Protein AF-A0A812XHZ1-F1 (afdb_monomer_lite)

Foldseek 3Di:
DFQWKDKDKPDPQWDADGVQQFIAGVRFTQWHQDRVRDIDGDGDPVCVVVVVVVDDPDQPDWDKDKMKMKMWRHHPPPPDDIDIDIDIDMDTDPDRDDDD

Organism: Symbiodinium pilosum (NCBI:txid2952)

pLDDT: mean 84.28, std 13.19, range [42.97, 96.0]

Sequence (100 aa):
MPSQFEMACDDPRFVFDSLLGIGLFEGHPIIQVASNGQIVLDVPQSFESIFDAMLGSSTTEAWKISFSCKVFGVFADPNLPTISAGLSMTIRDTTCWAQD

Structure (mmCIF, N/CA/C/O backbone):
data_AF-A0A812XHZ1-F1
#
_entry.id   AF-A0A812XHZ1-F1
#
loop_
_atom_site.group_PDB
_atom_site.id
_atom_site.type_symbol
_atom_site.label_atom_id
_atom_site.label_alt_id
_atom_site.label_comp_id
_atom_site.label_asym_id
_atom_site.label_entity_id
_atom_site.label_seq_id
_atom_site.pdbx_PDB_ins_code
_atom_site.Cartn_x
_atom_site.Cartn_y
_atom_site.Cartn_z
_atom_site.occupancy
_atom_site.B_iso_or_equiv
_atom_site.auth_seq_id
_atom_site.auth_comp_id
_atom_site.auth_asym_id
_atom_site.auth_atom_id
_atom_site.pdbx_PDB_model_num
ATOM 1 N N . MET A 1 1 ? -13.787 -7.440 14.476 1.00 76.50 1 MET A N 1
ATOM 2 C CA . MET A 1 1 ? -12.871 -7.206 13.338 1.00 76.50 1 MET A CA 1
ATOM 3 C C . MET A 1 1 ? -13.028 -5.748 12.927 1.00 76.50 1 MET A C 1
ATOM 5 O O . MET A 1 1 ? -14.136 -5.251 13.124 1.00 76.50 1 MET A O 1
ATOM 9 N N . PRO A 1 2 ? -11.979 -5.052 12.457 1.00 85.31 2 PRO A N 1
ATOM 10 C CA . PRO A 1 2 ? -12.135 -3.706 11.905 1.00 85.31 2 PRO A CA 1
ATOM 11 C C . PRO A 1 2 ? -13.232 -3.675 10.836 1.00 85.31 2 PRO A C 1
ATOM 13 O O . PRO A 1 2 ? -13.410 -4.656 10.116 1.00 85.31 2 PRO A O 1
ATOM 16 N N . SER A 1 3 ? -13.981 -2.579 10.764 1.00 87.62 3 SER A N 1
ATOM 17 C CA . SER A 1 3 ? -14.989 -2.354 9.723 1.00 87.62 3 SER A CA 1
ATOM 18 C C . SER A 1 3 ? -14.380 -1.778 8.449 1.00 87.62 3 SER A C 1
ATOM 20 O O . SER A 1 3 ? -14.951 -1.942 7.377 1.00 87.62 3 SER A O 1
ATOM 22 N N . GLN A 1 4 ? -13.237 -1.103 8.572 1.00 91.44 4 GLN A N 1
ATOM 23 C CA . GLN A 1 4 ? -12.515 -0.492 7.466 1.00 91.44 4 GLN A CA 1
ATOM 24 C C . GLN A 1 4 ? -11.010 -0.568 7.719 1.00 91.44 4 GLN A C 1
ATOM 26 O O . GLN A 1 4 ? -10.558 -0.659 8.866 1.00 91.44 4 GLN A O 1
ATOM 31 N N . PHE A 1 5 ? -10.247 -0.519 6.634 1.00 93.56 5 PHE A N 1
ATOM 32 C CA . PHE A 1 5 ? -8.802 -0.394 6.676 1.00 93.56 5 PHE A CA 1
ATOM 33 C C . PHE A 1 5 ? -8.365 0.913 6.028 1.00 93.56 5 PHE A C 1
ATOM 35 O O . PHE A 1 5 ? -8.977 1.365 5.065 1.00 93.56 5 PHE A O 1
ATOM 42 N N . GLU A 1 6 ? -7.294 1.489 6.557 1.00 94.19 6 GLU A N 1
ATOM 43 C CA . GLU A 1 6 ? -6.581 2.626 5.980 1.00 94.19 6 GLU A CA 1
ATOM 44 C C . GLU A 1 6 ? -5.094 2.293 5.875 1.00 94.19 6 GLU A C 1
ATOM 46 O O . GLU A 1 6 ? -4.579 1.451 6.616 1.00 94.19 6 GLU A O 1
ATOM 51 N N . MET A 1 7 ? -4.386 2.954 4.963 1.00 94.81 7 MET A N 1
ATOM 52 C CA . MET A 1 7 ? -2.955 2.754 4.770 1.00 94.81 7 MET A CA 1
ATOM 53 C C . MET A 1 7 ? -2.265 4.088 4.510 1.00 94.81 7 MET A C 1
ATOM 55 O O . MET A 1 7 ? -2.737 4.890 3.710 1.00 94.81 7 MET A O 1
ATOM 59 N N . ALA A 1 8 ? -1.131 4.301 5.169 1.00 94.56 8 ALA A N 1
ATOM 60 C CA . ALA A 1 8 ? -0.256 5.442 4.924 1.00 94.56 8 ALA A CA 1
ATOM 61 C C . ALA A 1 8 ? 1.174 4.947 4.725 1.00 94.56 8 ALA A C 1
ATOM 63 O O . ALA A 1 8 ? 1.666 4.183 5.557 1.00 94.56 8 ALA A O 1
ATOM 64 N N . CYS A 1 9 ? 1.829 5.379 3.651 1.00 95.25 9 CYS A N 1
ATOM 65 C CA . CYS A 1 9 ? 3.208 5.015 3.333 1.00 95.25 9 CYS A CA 1
ATOM 66 C C . CYS A 1 9 ? 4.135 6.231 3.410 1.00 95.25 9 CYS A C 1
ATOM 68 O O . CYS A 1 9 ? 3.679 7.372 3.386 1.00 95.25 9 CYS A O 1
ATOM 70 N N . ASP A 1 10 ? 5.433 5.974 3.541 1.00 96.00 10 ASP A N 1
ATOM 71 C CA . ASP A 1 10 ? 6.486 6.993 3.563 1.00 96.00 10 ASP A CA 1
ATOM 72 C C . ASP A 1 10 ? 6.789 7.603 2.181 1.00 96.00 10 ASP A C 1
ATOM 74 O O . ASP A 1 10 ? 7.358 8.693 2.113 1.00 96.00 10 ASP A O 1
ATOM 78 N N . ASP A 1 11 ? 6.381 6.945 1.092 1.00 92.69 11 ASP A N 1
ATOM 79 C CA . ASP A 1 11 ? 6.512 7.462 -0.272 1.00 92.69 11 ASP A CA 1
ATOM 80 C C . ASP A 1 11 ? 5.293 8.322 -0.671 1.00 92.69 11 ASP A C 1
ATOM 82 O O . ASP A 1 11 ? 4.169 7.811 -0.705 1.00 92.69 11 ASP A O 1
ATOM 86 N N . PRO A 1 12 ? 5.478 9.611 -1.018 1.00 91.44 12 PRO A N 1
ATOM 87 C CA . PRO A 1 12 ? 4.381 10.516 -1.371 1.00 91.44 12 PRO A CA 1
ATOM 88 C C . PRO A 1 12 ? 3.678 10.160 -2.687 1.00 91.44 12 PRO A C 1
ATOM 90 O O . PRO A 1 12 ? 2.603 10.688 -2.963 1.00 91.44 12 PRO A O 1
ATOM 93 N N . ARG A 1 13 ? 4.270 9.287 -3.511 1.00 91.44 13 ARG A N 1
ATOM 94 C CA . ARG A 1 13 ? 3.654 8.780 -4.745 1.00 91.44 13 ARG A CA 1
ATOM 95 C C . ARG A 1 13 ? 2.598 7.714 -4.471 1.00 91.44 13 ARG A C 1
ATOM 97 O O . ARG A 1 13 ? 1.856 7.338 -5.382 1.00 91.44 13 ARG A O 1
ATOM 104 N N . PHE A 1 14 ? 2.548 7.209 -3.238 1.00 94.44 14 PHE A N 1
ATOM 105 C CA . PHE A 1 14 ? 1.559 6.243 -2.804 1.00 94.44 14 PHE A CA 1
ATOM 106 C C . PHE A 1 14 ? 0.290 6.932 -2.297 1.00 94.44 14 PHE A C 1
ATOM 108 O O . PHE A 1 14 ? 0.337 7.829 -1.455 1.00 94.44 14 PHE A O 1
ATOM 115 N N . VAL A 1 15 ? -0.862 6.453 -2.755 1.00 95.50 15 VAL A N 1
ATOM 116 C CA . VAL A 1 15 ? -2.186 6.897 -2.314 1.00 95.50 15 VAL A CA 1
ATOM 117 C C . VAL A 1 15 ? -3.039 5.675 -2.005 1.00 95.50 15 VAL A C 1
ATOM 119 O O . VAL A 1 15 ? -3.032 4.703 -2.755 1.00 95.50 15 VAL A O 1
ATOM 122 N N . PHE A 1 16 ? -3.804 5.726 -0.917 1.00 96.00 16 PHE A N 1
ATOM 123 C CA . PHE A 1 16 ? -4.740 4.666 -0.560 1.00 96.00 16 PHE A CA 1
ATOM 124 C C . PHE A 1 16 ? -6.187 5.133 -0.710 1.00 96.00 16 PHE A C 1
ATOM 126 O O . PHE A 1 16 ? -6.598 6.110 -0.086 1.00 96.00 16 PHE A O 1
ATOM 133 N N . ASP A 1 17 ? -6.966 4.406 -1.507 1.00 94.81 17 ASP A N 1
ATOM 134 C CA . ASP A 1 17 ? -8.415 4.549 -1.583 1.00 94.81 17 ASP A CA 1
ATOM 135 C C . ASP A 1 17 ? -9.055 3.622 -0.543 1.00 94.81 17 ASP A C 1
ATOM 137 O O . ASP A 1 17 ? -9.123 2.403 -0.720 1.00 94.81 17 ASP A O 1
ATOM 141 N N . SER A 1 18 ? -9.524 4.204 0.561 1.00 92.06 18 SER A N 1
ATOM 142 C CA . SER A 1 18 ? -10.138 3.460 1.663 1.00 92.06 18 SER A CA 1
ATOM 143 C C . SER A 1 18 ? -11.571 3.005 1.390 1.00 92.06 18 SER A C 1
ATOM 145 O O . SER A 1 18 ? -12.090 2.185 2.150 1.00 92.06 18 SER A O 1
ATOM 147 N N . LEU A 1 19 ? -12.213 3.507 0.330 1.00 90.00 19 LEU A N 1
ATOM 148 C CA . LEU A 1 19 ? -13.534 3.061 -0.106 1.00 90.00 19 LEU A CA 1
ATOM 149 C C . LEU A 1 19 ? -13.421 1.770 -0.921 1.00 90.00 19 LEU A C 1
ATOM 151 O O . LEU A 1 19 ? -14.213 0.849 -0.729 1.00 90.00 19 LEU A O 1
ATOM 155 N N . LEU A 1 20 ? -12.431 1.700 -1.812 1.00 91.50 20 LEU A N 1
ATOM 156 C CA . LEU A 1 20 ? -12.170 0.525 -2.647 1.00 91.50 20 LEU A CA 1
ATOM 157 C C . LEU A 1 20 ? -11.212 -0.479 -1.993 1.00 91.50 20 LEU A C 1
ATOM 159 O O . LEU A 1 20 ? -11.153 -1.635 -2.411 1.00 91.50 20 LEU A O 1
ATOM 163 N N . GLY A 1 21 ? -10.463 -0.050 -0.976 1.00 93.38 21 GLY A N 1
ATOM 164 C CA . GLY A 1 21 ? -9.411 -0.844 -0.350 1.00 93.38 21 GLY A CA 1
ATOM 165 C C . GLY A 1 21 ? -8.210 -1.045 -1.275 1.00 93.38 21 GLY A C 1
ATOM 166 O O . GLY A 1 21 ? -7.619 -2.120 -1.261 1.00 93.38 21 GLY A O 1
ATOM 167 N N . ILE A 1 22 ? -7.868 -0.056 -2.106 1.00 95.19 22 ILE A N 1
ATOM 168 C CA . ILE A 1 22 ? -6.808 -0.167 -3.121 1.00 95.19 22 ILE A CA 1
ATOM 169 C C . ILE A 1 22 ? -5.684 0.826 -2.819 1.00 95.19 22 ILE A C 1
ATOM 171 O O . ILE A 1 22 ? -5.922 2.017 -2.635 1.00 95.19 22 ILE A O 1
ATOM 175 N N . GLY A 1 23 ? -4.448 0.329 -2.794 1.00 94.81 23 GLY A N 1
ATOM 176 C CA . GLY A 1 23 ? -3.227 1.127 -2.747 1.00 94.81 23 GLY A CA 1
ATOM 177 C C . GLY A 1 23 ? -2.672 1.346 -4.148 1.00 94.81 23 GLY A C 1
ATOM 178 O O . GLY A 1 23 ? -2.378 0.387 -4.863 1.00 94.81 23 GLY A O 1
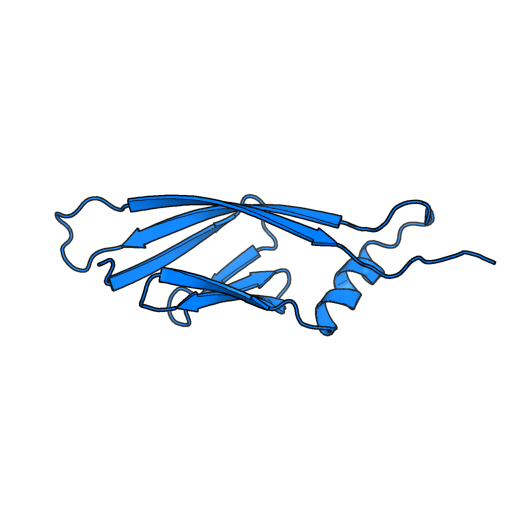ATOM 179 N N . LEU A 1 24 ? -2.528 2.610 -4.521 1.00 94.06 24 LEU A N 1
ATOM 180 C CA . LEU A 1 24 ? -2.036 3.075 -5.808 1.00 94.06 24 LEU A CA 1
ATOM 181 C C . LEU A 1 24 ? -0.643 3.668 -5.625 1.00 94.06 24 LEU A C 1
ATOM 183 O O . LEU A 1 24 ? -0.406 4.401 -4.670 1.00 94.06 24 LEU A O 1
ATOM 187 N N . PHE A 1 25 ? 0.255 3.419 -6.564 1.00 92.12 25 PHE A N 1
ATOM 188 C CA . PHE A 1 25 ? 1.555 4.075 -6.629 1.00 92.12 25 PHE A CA 1
ATOM 189 C C . PHE A 1 25 ? 1.717 4.675 -8.023 1.00 92.12 2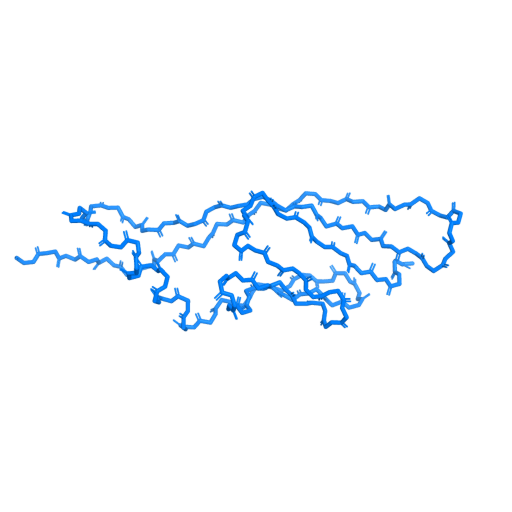5 PHE A C 1
ATOM 191 O O . PHE A 1 25 ? 1.620 3.949 -9.010 1.00 92.12 25 PHE A O 1
ATOM 198 N N . GLU A 1 26 ? 1.868 6.002 -8.109 1.00 90.12 26 GLU A N 1
ATOM 199 C CA . GLU A 1 26 ? 1.805 6.753 -9.383 1.00 90.12 26 GLU A CA 1
ATOM 200 C C . GLU A 1 26 ? 0.543 6.415 -10.212 1.00 90.12 26 GLU A C 1
ATOM 202 O O . GLU A 1 26 ? 0.563 6.347 -11.436 1.00 90.12 26 GLU A O 1
ATOM 207 N N . GLY A 1 27 ? -0.582 6.141 -9.541 1.00 90.12 27 GLY A N 1
ATOM 208 C CA . GLY A 1 27 ? -1.843 5.764 -10.194 1.00 90.12 27 GLY A CA 1
ATOM 209 C C . GLY A 1 27 ? -1.961 4.290 -10.607 1.00 90.12 27 GLY A C 1
ATOM 210 O O . GLY A 1 27 ? -3.026 3.882 -11.067 1.00 90.12 27 GLY A O 1
ATOM 211 N N . HIS A 1 28 ? -0.932 3.468 -10.396 1.00 90.94 28 HIS A N 1
ATOM 212 C CA . HIS A 1 28 ? -0.989 2.029 -10.650 1.00 90.94 28 HIS A CA 1
ATOM 213 C C . HIS A 1 28 ? -1.432 1.270 -9.393 1.00 90.94 28 HIS A C 1
ATOM 215 O O . HIS A 1 28 ? -0.807 1.442 -8.343 1.00 90.94 28 HIS A O 1
ATOM 221 N N . PRO A 1 29 ? -2.479 0.428 -9.455 1.00 92.75 29 PRO A N 1
ATOM 222 C CA . PRO A 1 29 ? -2.923 -0.344 -8.300 1.00 92.75 29 PRO A CA 1
ATOM 223 C C . PRO A 1 29 ? -1.883 -1.415 -8.006 1.00 92.75 29 PRO A C 1
ATOM 225 O O . PRO A 1 29 ? -1.630 -2.246 -8.859 1.00 92.75 29 PRO A O 1
ATOM 228 N N . ILE A 1 30 ? -1.263 -1.375 -6.832 1.00 92.38 30 ILE A N 1
ATOM 229 C CA . ILE A 1 30 ? -0.210 -2.324 -6.439 1.00 92.38 30 ILE A CA 1
ATOM 230 C C . ILE A 1 30 ? -0.582 -3.149 -5.207 1.00 92.38 30 ILE A C 1
ATOM 232 O O . ILE A 1 30 ? 0.056 -4.159 -4.906 1.00 92.38 30 ILE A O 1
ATOM 236 N N . ILE A 1 31 ? -1.603 -2.708 -4.468 1.00 93.81 31 ILE A N 1
ATOM 237 C CA . ILE A 1 31 ? -2.053 -3.329 -3.225 1.00 93.81 31 ILE A CA 1
ATOM 238 C C . ILE A 1 31 ? -3.575 -3.356 -3.200 1.00 93.81 31 ILE A C 1
ATOM 240 O O . ILE A 1 31 ? -4.223 -2.368 -3.537 1.00 93.81 31 ILE A O 1
ATOM 244 N N . GLN A 1 32 ? -4.139 -4.447 -2.699 1.00 94.31 32 GLN A N 1
ATOM 245 C CA . GLN A 1 32 ? -5.539 -4.536 -2.321 1.00 94.31 32 GLN A CA 1
ATOM 246 C C . GLN A 1 32 ? -5.661 -5.022 -0.875 1.00 94.31 32 GLN A C 1
ATOM 248 O O . GLN A 1 32 ? -5.013 -5.987 -0.474 1.00 94.31 32 GLN A O 1
ATOM 253 N N . VAL A 1 33 ? -6.504 -4.362 -0.087 1.00 92.44 33 VAL A N 1
ATOM 254 C CA . VAL A 1 33 ? -6.843 -4.739 1.286 1.00 92.44 33 VAL A CA 1
ATOM 255 C C . VAL A 1 33 ? -8.303 -5.168 1.312 1.00 92.44 33 VAL A C 1
ATOM 257 O O . VAL A 1 33 ? -9.214 -4.359 1.150 1.00 92.44 33 VAL A O 1
ATOM 260 N N . ALA A 1 34 ? -8.531 -6.462 1.502 1.00 90.19 34 ALA A N 1
ATOM 261 C CA . ALA A 1 34 ? -9.869 -7.020 1.596 1.00 90.19 34 ALA A CA 1
ATOM 262 C C . ALA A 1 34 ? -10.521 -6.683 2.949 1.00 90.19 34 ALA A C 1
ATOM 264 O O . ALA A 1 34 ? -9.852 -6.394 3.943 1.00 90.19 34 ALA A O 1
ATOM 265 N N . SER A 1 35 ? -11.848 -6.793 3.025 1.00 86.06 35 SER A N 1
ATOM 266 C CA . SER A 1 35 ? -12.621 -6.502 4.245 1.00 86.06 35 SER A CA 1
ATOM 267 C C . SER A 1 35 ? -12.289 -7.414 5.435 1.00 86.06 35 SER A C 1
ATOM 269 O O . SER A 1 35 ? -12.539 -7.053 6.581 1.00 86.06 35 SER A O 1
ATOM 271 N N . ASN A 1 36 ? -11.693 -8.582 5.188 1.00 86.62 36 ASN A N 1
ATOM 272 C CA . ASN A 1 36 ? -11.179 -9.485 6.220 1.00 86.62 36 ASN A CA 1
ATOM 273 C C . ASN A 1 36 ? -9.732 -9.151 6.649 1.00 86.62 36 ASN A C 1
ATOM 275 O O . ASN A 1 36 ? -9.119 -9.926 7.381 1.00 86.62 36 ASN A O 1
ATOM 279 N N . GLY A 1 37 ? -9.161 -8.039 6.182 1.00 85.44 37 GLY A N 1
ATOM 280 C CA . GLY A 1 37 ? -7.786 -7.631 6.469 1.00 85.44 37 GLY A CA 1
ATOM 281 C C . GLY A 1 37 ? -6.716 -8.385 5.679 1.00 85.44 37 GLY A C 1
ATOM 282 O O . GLY A 1 37 ? -5.531 -8.191 5.941 1.00 85.44 37 GLY A O 1
ATOM 283 N N . GLN A 1 38 ? -7.095 -9.238 4.722 1.00 90.69 38 GLN A N 1
ATOM 284 C CA . GLN A 1 38 ? -6.141 -9.851 3.805 1.00 90.69 38 GLN A CA 1
ATOM 285 C C . GLN A 1 38 ? -5.545 -8.778 2.892 1.00 90.69 38 GLN A C 1
ATOM 287 O O . GLN A 1 38 ? -6.276 -8.023 2.255 1.00 90.69 38 GLN A O 1
ATOM 292 N N . ILE A 1 39 ? -4.217 -8.747 2.814 1.00 91.50 39 ILE A N 1
ATOM 293 C CA . ILE A 1 39 ? -3.472 -7.850 1.932 1.00 91.50 39 ILE A CA 1
ATOM 294 C C . ILE A 1 39 ? -2.972 -8.670 0.745 1.00 91.50 39 ILE A C 1
ATOM 296 O O . ILE A 1 39 ? -2.300 -9.686 0.928 1.00 91.50 39 ILE A O 1
ATOM 300 N N . VAL A 1 40 ? -3.315 -8.232 -0.459 1.00 91.62 40 VAL A N 1
ATOM 301 C CA . VAL A 1 40 ? -2.861 -8.801 -1.728 1.00 91.62 40 VAL A CA 1
ATOM 302 C C . VAL A 1 40 ? -1.971 -7.775 -2.410 1.00 91.62 40 VAL A C 1
ATOM 304 O O . VAL A 1 40 ? -2.314 -6.598 -2.470 1.00 91.62 40 VAL A O 1
ATOM 307 N N . LEU A 1 41 ? -0.820 -8.226 -2.899 1.00 88.62 41 LEU A N 1
ATOM 308 C CA . LEU A 1 41 ? 0.069 -7.433 -3.739 1.00 88.62 41 LEU A CA 1
ATOM 309 C C . LEU A 1 41 ? -0.142 -7.893 -5.178 1.00 88.62 41 LEU A C 1
ATOM 311 O O . LEU A 1 41 ? 0.069 -9.070 -5.469 1.00 88.62 41 LEU A O 1
ATOM 315 N N . ASP A 1 42 ? -0.566 -6.984 -6.046 1.00 85.75 42 ASP A N 1
ATOM 316 C CA . ASP A 1 42 ? -0.769 -7.253 -7.469 1.00 85.75 42 ASP A CA 1
ATOM 317 C C . ASP A 1 42 ? -0.179 -6.088 -8.254 1.00 85.75 42 ASP A C 1
ATOM 319 O O . ASP A 1 42 ? -0.783 -5.026 -8.350 1.00 85.75 42 ASP A O 1
ATOM 323 N N . VAL A 1 43 ? 1.062 -6.253 -8.710 1.00 86.00 43 VAL A N 1
ATOM 324 C CA . VAL A 1 43 ? 1.795 -5.204 -9.421 1.00 86.00 43 VAL A CA 1
ATOM 325 C C . VAL A 1 43 ? 1.530 -5.374 -10.919 1.00 86.00 43 VAL A C 1
ATOM 327 O O . VAL A 1 43 ? 1.966 -6.374 -11.494 1.00 86.00 43 VAL A O 1
ATOM 330 N N . PRO A 1 44 ? 0.836 -4.431 -11.577 1.00 85.94 44 PRO A N 1
ATOM 331 C CA . PRO A 1 44 ? 0.476 -4.558 -12.980 1.00 85.94 44 PRO A CA 1
ATOM 332 C C . PRO A 1 44 ? 1.705 -4.371 -13.868 1.00 85.94 44 PRO A C 1
ATOM 334 O O . PRO A 1 44 ? 2.599 -3.597 -13.538 1.00 85.94 44 PRO A O 1
ATOM 337 N N . GLN A 1 45 ? 1.704 -4.978 -15.058 1.00 83.38 45 GLN A N 1
ATOM 338 C CA . GLN A 1 45 ? 2.772 -4.786 -16.056 1.00 83.38 45 GLN A CA 1
ATOM 339 C C . GLN A 1 45 ? 3.003 -3.310 -16.404 1.00 83.38 45 GLN A C 1
ATOM 341 O O . GLN A 1 45 ? 4.128 -2.887 -16.616 1.00 83.38 45 GLN A O 1
ATOM 346 N N . SER A 1 46 ? 1.955 -2.481 -16.372 1.00 81.31 46 SER A N 1
ATOM 347 C CA . SER A 1 46 ? 2.078 -1.033 -16.580 1.00 81.31 46 SER A CA 1
ATOM 348 C C . SER A 1 46 ? 3.024 -0.336 -15.591 1.00 81.31 46 SER A C 1
ATOM 350 O O . SER A 1 46 ? 3.440 0.782 -15.847 1.00 81.31 46 SER A O 1
ATOM 352 N N . PHE A 1 47 ? 3.348 -0.968 -14.459 1.00 82.69 47 PHE A N 1
ATOM 353 C CA . PHE A 1 47 ? 4.305 -0.451 -13.483 1.00 82.69 47 PHE A CA 1
ATOM 354 C C . PHE A 1 47 ? 5.746 -0.416 -14.031 1.00 82.69 47 PHE A C 1
ATOM 356 O O . PHE A 1 47 ? 6.576 0.330 -13.515 1.00 82.69 47 PHE A O 1
ATOM 363 N N . GLU A 1 48 ? 6.039 -1.167 -15.100 1.00 80.56 48 GLU A N 1
ATOM 364 C CA . GLU A 1 48 ? 7.321 -1.137 -15.822 1.00 80.56 48 GLU A CA 1
ATOM 365 C C . GLU A 1 48 ? 7.692 0.283 -16.273 1.00 80.56 48 GLU A C 1
ATOM 367 O O . GLU A 1 48 ? 8.840 0.688 -16.116 1.00 80.56 48 GLU A O 1
ATOM 372 N N . SER A 1 49 ? 6.720 1.109 -16.688 1.00 79.94 49 SER A N 1
ATOM 373 C CA . SER A 1 49 ? 7.004 2.485 -17.119 1.00 79.94 49 SER A CA 1
ATOM 374 C C . SER A 1 49 ? 7.573 3.374 -16.008 1.00 79.94 49 SER A C 1
ATOM 376 O O . SER A 1 49 ? 8.222 4.377 -16.293 1.00 79.94 49 SER A O 1
ATOM 378 N N . ILE A 1 50 ? 7.339 3.031 -14.735 1.00 82.56 50 ILE A N 1
ATOM 379 C CA . ILE A 1 50 ? 7.953 3.729 -13.596 1.00 82.56 50 ILE A CA 1
ATOM 380 C C . ILE A 1 50 ? 9.440 3.386 -13.517 1.00 82.56 50 ILE A C 1
ATOM 382 O O . ILE A 1 50 ? 10.259 4.268 -13.267 1.00 82.56 50 ILE A O 1
ATOM 386 N N . PHE A 1 51 ? 9.796 2.119 -13.741 1.00 79.81 51 PHE A N 1
ATOM 387 C CA . PHE A 1 51 ? 11.190 1.693 -13.823 1.00 79.81 51 PHE A CA 1
ATOM 388 C C . PHE A 1 51 ? 11.886 2.316 -15.035 1.00 79.81 51 PHE A C 1
ATOM 390 O O . PHE A 1 51 ? 12.977 2.861 -14.874 1.00 79.81 51 PHE A O 1
ATOM 397 N N . ASP A 1 52 ? 11.21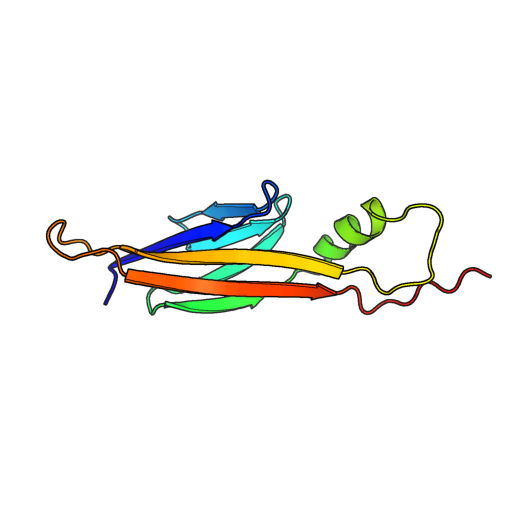1 2.375 -16.184 1.00 76.88 52 ASP A N 1
ATOM 398 C CA . ASP A 1 52 ? 11.721 3.054 -17.378 1.00 76.88 52 ASP A CA 1
ATOM 399 C C . ASP A 1 52 ? 11.951 4.553 -17.144 1.00 76.88 52 ASP A C 1
ATOM 401 O O . ASP A 1 52 ? 12.964 5.108 -17.560 1.00 76.88 52 ASP A O 1
ATOM 405 N N . ALA A 1 53 ? 11.046 5.231 -16.432 1.00 75.56 53 ALA A N 1
ATOM 406 C CA . ALA A 1 53 ? 11.212 6.641 -16.080 1.00 75.56 53 ALA A CA 1
ATOM 407 C C . ALA A 1 53 ? 12.355 6.878 -15.077 1.00 75.56 53 ALA A C 1
ATOM 409 O O . ALA A 1 53 ? 12.921 7.972 -15.032 1.00 75.56 53 ALA A O 1
ATOM 410 N N . MET A 1 54 ? 12.706 5.868 -14.274 1.00 72.75 54 MET A N 1
ATOM 411 C CA . MET A 1 54 ? 13.867 5.921 -13.388 1.00 72.75 54 MET A CA 1
ATOM 412 C C . MET A 1 54 ? 15.190 5.692 -14.123 1.00 72.75 54 MET A C 1
ATOM 414 O O . MET A 1 54 ? 16.221 5.983 -13.518 1.00 72.75 54 MET A O 1
ATOM 418 N N . LEU A 1 55 ? 15.188 5.241 -15.390 1.00 64.88 55 LEU A N 1
ATOM 419 C CA . LEU A 1 55 ? 16.391 5.032 -16.208 1.00 64.88 55 LEU A CA 1
ATOM 420 C C . LEU A 1 55 ? 17.193 6.335 -16.377 1.00 64.88 55 LEU A C 1
ATOM 422 O O . LEU A 1 55 ? 17.102 7.057 -17.368 1.00 64.88 55 LEU A O 1
ATOM 426 N N . GLY A 1 56 ? 18.049 6.613 -15.399 1.00 57.50 56 GLY A N 1
ATOM 427 C CA . GLY A 1 56 ? 19.272 7.378 -15.580 1.00 57.50 56 GLY A CA 1
ATOM 428 C C . GLY A 1 56 ? 20.323 6.510 -16.276 1.00 57.50 56 GLY A C 1
ATOM 429 O O . GLY A 1 56 ? 20.239 5.285 -16.273 1.00 57.50 56 GLY A O 1
ATOM 430 N N . SER A 1 57 ? 21.333 7.146 -16.864 1.00 53.38 57 SER A N 1
ATOM 431 C CA . SER A 1 57 ? 22.379 6.591 -17.743 1.00 53.38 57 SER A CA 1
ATOM 432 C C . SER A 1 57 ? 23.325 5.523 -17.140 1.00 53.38 57 SER A C 1
ATOM 434 O O . SER A 1 57 ? 24.446 5.357 -17.612 1.00 53.38 57 SER A O 1
ATOM 436 N N . SER A 1 58 ? 22.909 4.785 -16.111 1.00 52.19 58 SER A N 1
ATOM 437 C CA . SER A 1 58 ? 23.714 3.817 -15.362 1.00 52.19 58 SER A CA 1
ATOM 438 C C . SER A 1 58 ? 22.891 2.552 -15.076 1.00 52.19 58 SER A C 1
ATOM 440 O O . SER A 1 58 ? 22.125 2.505 -14.118 1.00 52.19 58 SER A O 1
ATOM 442 N N . THR A 1 59 ? 23.061 1.520 -15.904 1.00 55.72 59 THR A N 1
ATOM 443 C CA . THR A 1 59 ? 22.280 0.266 -15.915 1.00 55.72 59 THR A CA 1
ATOM 444 C C . THR A 1 59 ? 23.022 -0.921 -15.284 1.00 55.72 59 THR A C 1
ATOM 446 O O . THR A 1 59 ? 23.114 -1.992 -15.878 1.00 55.72 59 THR A O 1
ATOM 449 N N . THR A 1 60 ? 23.590 -0.764 -14.087 1.00 53.47 60 THR A N 1
ATOM 450 C CA . THR A 1 60 ? 24.335 -1.856 -13.418 1.00 53.47 60 THR A CA 1
ATOM 451 C C . THR A 1 60 ? 23.612 -2.502 -12.236 1.00 53.47 60 THR A C 1
ATOM 453 O O . THR A 1 60 ? 24.091 -3.516 -11.732 1.00 53.47 60 THR A O 1
ATOM 456 N N . GLU A 1 61 ? 22.451 -1.994 -11.813 1.00 56.31 61 GLU A N 1
ATOM 457 C CA . GLU A 1 61 ? 21.659 -2.590 -10.729 1.00 56.31 61 GLU A CA 1
ATOM 458 C C . GLU A 1 61 ? 20.206 -2.833 -11.151 1.00 56.31 61 GLU A C 1
ATOM 460 O O . GLU A 1 61 ? 19.614 -2.040 -11.881 1.00 56.31 61 GLU A O 1
ATOM 465 N N . ALA A 1 62 ? 19.621 -3.933 -10.661 1.00 61.72 62 ALA A N 1
ATOM 466 C CA . ALA A 1 62 ? 18.186 -4.173 -10.765 1.00 61.72 62 ALA A CA 1
ATOM 467 C C . ALA A 1 62 ? 17.442 -3.069 -10.002 1.00 61.72 62 ALA A C 1
ATOM 469 O O . ALA A 1 62 ? 17.628 -2.907 -8.788 1.00 61.72 62 ALA A O 1
ATOM 470 N N . TRP A 1 63 ? 16.610 -2.309 -10.710 1.00 74.88 63 TRP A N 1
ATOM 471 C CA . TRP A 1 63 ? 15.879 -1.198 -10.121 1.00 74.88 63 TRP A CA 1
ATOM 472 C C . TRP A 1 63 ? 14.903 -1.711 -9.065 1.00 74.88 63 TRP A C 1
ATOM 474 O O . TRP A 1 63 ? 14.170 -2.681 -9.271 1.00 74.88 63 TRP A O 1
ATOM 484 N N . LYS A 1 64 ? 14.902 -1.059 -7.903 1.00 81.31 64 LYS A N 1
ATOM 485 C CA . LYS A 1 64 ? 14.024 -1.406 -6.787 1.00 81.31 64 LYS A CA 1
ATOM 486 C C . LYS A 1 64 ? 13.361 -0.164 -6.221 1.00 81.31 64 LYS A C 1
ATOM 488 O O . LYS A 1 64 ? 14.007 0.865 -6.038 1.00 81.31 64 LYS A O 1
ATOM 493 N N . ILE A 1 65 ? 12.089 -0.301 -5.884 1.00 85.19 65 ILE A N 1
ATOM 494 C CA . ILE A 1 65 ? 11.320 0.688 -5.140 1.00 85.19 65 ILE A CA 1
ATOM 495 C C . ILE A 1 65 ? 10.990 0.057 -3.792 1.00 85.19 65 ILE A C 1
ATOM 497 O O . ILE A 1 65 ? 10.355 -0.997 -3.734 1.00 85.19 65 ILE A O 1
ATOM 501 N N . SER A 1 66 ? 11.451 0.683 -2.712 1.00 89.38 66 SER A N 1
ATOM 502 C CA . SER A 1 66 ? 11.176 0.262 -1.338 1.00 89.38 66 SER A CA 1
ATOM 503 C C . SER A 1 66 ? 10.412 1.363 -0.624 1.00 89.38 66 SER A C 1
ATOM 505 O O . SER A 1 66 ? 10.815 2.519 -0.687 1.00 89.38 66 SER A O 1
ATOM 507 N N . PHE A 1 67 ? 9.346 0.992 0.072 1.00 90.19 67 PHE A N 1
ATOM 508 C CA . PHE A 1 67 ? 8.552 1.903 0.892 1.00 90.19 67 PHE A CA 1
ATOM 509 C C . PHE A 1 67 ? 7.976 1.141 2.082 1.00 90.19 67 PHE A C 1
ATOM 511 O O . PHE A 1 67 ? 7.802 -0.085 2.053 1.00 90.19 67 PHE A O 1
ATOM 518 N N . SER A 1 68 ? 7.731 1.873 3.159 1.00 94.81 68 SER A N 1
ATOM 519 C CA . SER A 1 68 ? 7.163 1.361 4.396 1.00 94.81 68 SER A CA 1
ATOM 520 C C . SER A 1 68 ? 5.818 2.007 4.653 1.00 94.81 68 SER A C 1
ATOM 522 O O . SER A 1 68 ? 5.668 3.225 4.648 1.00 94.81 68 SER A O 1
ATOM 524 N N . CYS A 1 69 ? 4.838 1.162 4.927 1.00 94.25 69 CYS A N 1
ATOM 525 C CA . CYS A 1 69 ? 3.469 1.548 5.173 1.00 94.25 69 CYS A CA 1
ATOM 526 C C . CYS A 1 69 ? 3.038 1.162 6.577 1.00 94.25 69 CYS A C 1
ATOM 528 O O . CYS A 1 69 ? 3.499 0.182 7.164 1.00 94.25 69 CYS A O 1
ATOM 530 N N . LYS A 1 70 ? 2.087 1.922 7.099 1.00 95.50 70 LYS A N 1
ATOM 531 C CA . LYS A 1 70 ? 1.323 1.580 8.283 1.00 95.50 70 LYS A CA 1
ATOM 532 C C . LYS A 1 70 ? -0.112 1.321 7.861 1.00 95.50 70 LYS A C 1
ATOM 534 O O . LYS A 1 70 ? -0.727 2.166 7.216 1.00 95.50 70 LYS A O 1
ATOM 539 N N . VAL A 1 71 ? -0.618 0.145 8.212 1.00 93.69 71 VAL A N 1
ATOM 540 C CA . VAL A 1 71 ? -2.006 -0.260 7.981 1.00 93.69 71 VAL A CA 1
ATOM 541 C C . VAL A 1 71 ? -2.771 -0.059 9.272 1.00 93.69 71 VAL A C 1
ATOM 543 O O . VAL A 1 71 ? -2.314 -0.502 10.326 1.00 93.69 71 VAL A O 1
ATOM 546 N N . PHE A 1 72 ? -3.919 0.597 9.196 1.00 94.25 72 PHE A N 1
ATOM 547 C CA . PHE A 1 72 ? -4.782 0.898 10.327 1.00 94.25 72 PHE A CA 1
ATOM 548 C C . PHE A 1 72 ? -6.100 0.150 10.171 1.00 94.25 72 PHE A C 1
ATOM 550 O O . PHE A 1 72 ? -6.719 0.195 9.114 1.00 94.25 72 PHE A O 1
ATOM 557 N N . GLY A 1 73 ? -6.528 -0.544 11.222 1.00 93.69 73 GLY A N 1
ATOM 558 C CA . GLY A 1 73 ? -7.863 -1.121 11.316 1.00 93.69 73 GLY A CA 1
ATOM 559 C C . GLY A 1 73 ? -8.770 -0.184 12.102 1.00 93.69 73 GLY A C 1
ATOM 560 O O . GLY A 1 73 ? -8.547 0.018 13.298 1.00 93.69 73 GLY A O 1
ATO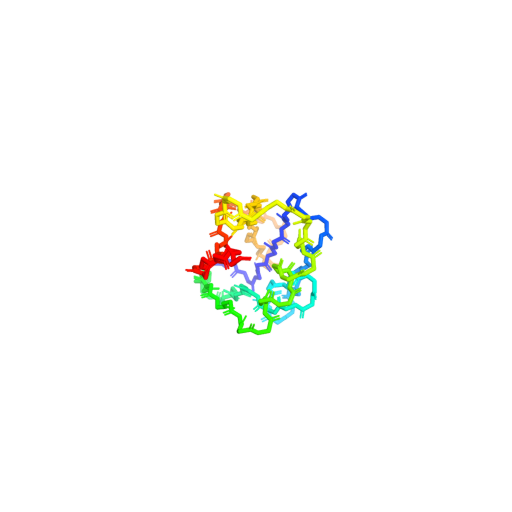M 561 N N . VAL A 1 74 ? -9.787 0.358 11.435 1.00 91.31 74 VAL A N 1
ATOM 562 C CA . VAL A 1 74 ? -10.776 1.278 12.003 1.00 91.31 74 VAL A CA 1
ATOM 563 C C . VAL A 1 74 ? -12.048 0.507 12.345 1.00 91.31 74 VAL A C 1
ATOM 565 O O . VAL A 1 74 ? -12.530 -0.304 11.551 1.00 91.31 74 VAL A O 1
ATOM 568 N N . PHE A 1 75 ? -12.587 0.732 13.541 1.00 91.12 75 PHE A N 1
ATOM 569 C CA . PHE A 1 75 ? -13.827 0.113 14.010 1.00 91.12 75 PHE A CA 1
ATOM 570 C C . PHE A 1 75 ? -14.999 1.089 13.880 1.00 91.12 75 PHE A C 1
ATOM 572 O O . PHE A 1 75 ? -14.830 2.293 14.038 1.00 91.12 75 PHE A O 1
ATOM 579 N N . ALA A 1 76 ? -16.201 0.560 13.643 1.00 89.06 76 ALA A N 1
ATOM 580 C CA . ALA A 1 76 ? -17.420 1.367 13.592 1.00 89.06 76 ALA A CA 1
ATOM 581 C C . ALA A 1 76 ? -17.789 1.969 14.961 1.00 89.06 76 ALA A C 1
ATOM 583 O O . ALA A 1 76 ? -18.445 3.005 15.019 1.00 89.06 76 ALA A O 1
ATOM 584 N N . ASP A 1 77 ? -17.377 1.319 16.056 1.00 91.25 77 ASP A N 1
ATOM 585 C CA . ASP A 1 77 ? -17.496 1.869 17.407 1.00 91.25 77 ASP A CA 1
ATOM 586 C C . ASP A 1 77 ? -16.329 2.838 17.673 1.00 91.25 77 ASP A C 1
ATOM 588 O O . ASP A 1 77 ? -15.179 2.388 17.730 1.00 91.25 77 ASP A O 1
ATOM 592 N N . PRO A 1 78 ? -16.595 4.143 17.874 1.00 85.44 78 PRO A N 1
ATOM 593 C CA . PRO A 1 78 ? -15.556 5.147 18.096 1.00 85.44 78 PRO A CA 1
ATOM 594 C C . PRO A 1 78 ? -14.814 4.983 19.431 1.00 85.44 78 PRO A C 1
ATOM 596 O O . PRO A 1 78 ? -13.789 5.629 19.637 1.00 85.44 78 PRO A O 1
ATOM 599 N N . ASN A 1 79 ? -15.308 4.145 20.350 1.00 92.56 79 ASN A N 1
ATOM 600 C CA . ASN A 1 79 ? -14.645 3.881 21.628 1.00 92.56 79 ASN A CA 1
ATOM 601 C C . ASN A 1 79 ? -13.564 2.798 21.526 1.00 92.56 79 ASN A C 1
ATOM 603 O O . ASN A 1 79 ? -12.776 2.627 22.459 1.00 92.56 79 ASN A O 1
ATOM 607 N N . LEU A 1 80 ? -13.529 2.043 20.424 1.00 90.44 80 LEU A N 1
ATOM 608 C CA . LEU A 1 80 ? -12.503 1.033 20.211 1.00 90.44 80 LEU A CA 1
ATOM 609 C C . LEU A 1 80 ? -11.229 1.684 19.658 1.00 90.44 80 LEU A C 1
ATOM 611 O O . LEU A 1 80 ? -11.296 2.456 18.701 1.00 90.44 80 LEU A O 1
ATOM 615 N N . PRO A 1 81 ? -10.051 1.366 20.221 1.00 90.38 81 PRO A N 1
ATOM 616 C CA . PRO A 1 81 ? -8.803 1.930 19.738 1.00 90.38 81 PRO A CA 1
ATOM 617 C C . PRO A 1 81 ? -8.478 1.403 18.339 1.00 90.38 81 PRO A C 1
ATOM 619 O O . PRO A 1 81 ? -8.601 0.207 18.068 1.00 90.38 81 PRO A O 1
ATOM 622 N N . THR A 1 82 ? -7.988 2.285 17.470 1.00 89.88 82 THR A N 1
ATOM 623 C CA . THR A 1 82 ? -7.436 1.901 16.168 1.00 89.88 82 THR A CA 1
ATOM 624 C C . THR A 1 82 ? -6.271 0.934 16.363 1.00 89.88 82 THR A C 1
ATOM 626 O O . THR A 1 82 ? -5.316 1.227 17.087 1.00 89.88 82 THR A O 1
ATOM 629 N N . ILE A 1 83 ? -6.322 -0.214 15.689 1.00 92.38 83 ILE A N 1
ATOM 630 C CA . ILE A 1 83 ? -5.188 -1.144 15.633 1.00 92.38 83 ILE A CA 1
ATOM 631 C C . ILE A 1 83 ? -4.295 -0.789 14.451 1.00 92.38 83 ILE A C 1
ATOM 633 O O . ILE A 1 83 ? -4.781 -0.281 13.443 1.00 92.38 83 ILE A O 1
ATOM 637 N N . SER A 1 84 ? -2.991 -1.054 14.544 1.00 93.75 84 SER A N 1
ATOM 638 C CA . SER A 1 84 ? -2.09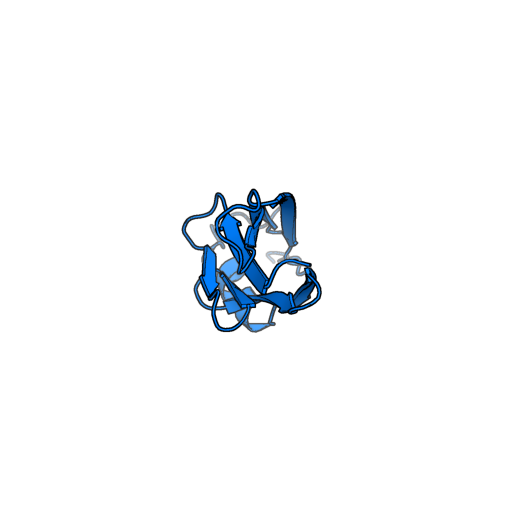7 -0.811 13.412 1.00 93.75 84 SER A CA 1
ATOM 639 C C . SER A 1 84 ? -0.970 -1.825 13.296 1.00 93.75 84 SER A C 1
ATOM 641 O O . SER A 1 84 ? -0.532 -2.386 14.300 1.00 93.75 84 SER A O 1
ATOM 643 N N . ALA A 1 85 ? -0.500 -2.030 12.068 1.00 93.12 85 ALA A N 1
ATOM 644 C CA . ALA A 1 85 ? 0.626 -2.892 11.736 1.00 93.12 85 ALA A CA 1
ATOM 645 C C . ALA A 1 85 ? 1.548 -2.204 10.722 1.00 93.12 85 ALA A C 1
ATOM 647 O O . ALA A 1 85 ? 1.090 -1.428 9.883 1.00 93.12 85 ALA A O 1
ATOM 648 N N . GLY A 1 86 ? 2.849 -2.478 10.818 1.00 93.38 86 GLY A N 1
ATOM 649 C CA . GLY A 1 86 ? 3.832 -2.045 9.827 1.00 93.38 86 GLY A CA 1
ATOM 650 C C . GLY A 1 86 ? 3.931 -3.045 8.678 1.00 93.38 86 GLY A C 1
ATOM 651 O O . GLY A 1 86 ? 3.900 -4.253 8.905 1.00 93.38 86 GLY A O 1
ATOM 652 N N . LEU A 1 87 ? 4.073 -2.534 7.460 1.00 91.69 87 LEU A N 1
ATOM 653 C CA . LEU A 1 87 ? 4.259 -3.301 6.237 1.00 91.69 87 LEU A CA 1
ATOM 654 C C . LEU A 1 87 ? 5.396 -2.668 5.434 1.00 91.69 87 LEU A C 1
ATOM 656 O O . LEU A 1 87 ? 5.249 -1.562 4.929 1.00 91.69 87 LEU A O 1
ATOM 660 N N . SER A 1 88 ? 6.516 -3.367 5.293 1.00 92.31 88 SER A N 1
ATOM 661 C CA . SER A 1 88 ? 7.602 -2.941 4.405 1.00 92.31 88 SER A CA 1
ATOM 662 C C . SER A 1 88 ? 7.522 -3.718 3.100 1.00 92.31 88 SER A C 1
AT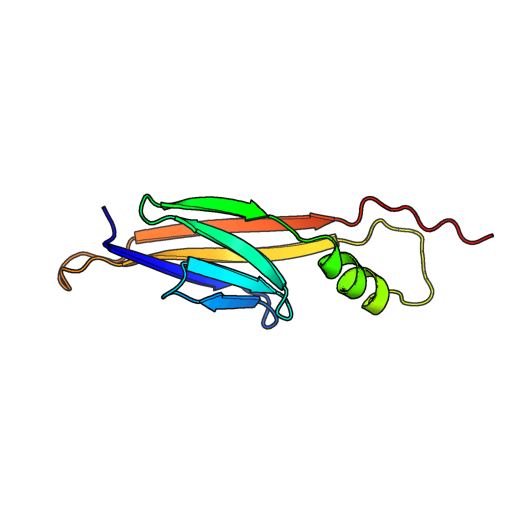OM 664 O O . SER A 1 88 ? 7.445 -4.947 3.112 1.00 92.31 88 SER A O 1
ATOM 666 N N . MET A 1 89 ? 7.547 -3.005 1.978 1.00 88.69 89 MET A N 1
ATOM 667 C CA . MET A 1 89 ? 7.448 -3.589 0.642 1.00 88.69 89 MET A CA 1
ATOM 668 C C . MET A 1 89 ? 8.664 -3.226 -0.194 1.00 88.69 89 MET A C 1
ATOM 670 O O . MET A 1 89 ? 9.325 -2.209 0.012 1.00 88.69 89 MET A O 1
ATOM 674 N N . THR A 1 90 ? 9.001 -4.105 -1.131 1.00 88.12 90 THR A N 1
ATOM 675 C CA . THR A 1 90 ? 10.037 -3.851 -2.128 1.00 88.12 90 THR A CA 1
ATOM 676 C C . THR A 1 90 ? 9.598 -4.465 -3.443 1.00 88.12 90 THR A C 1
ATOM 678 O O . THR A 1 90 ? 9.480 -5.684 -3.542 1.00 88.12 90 THR A O 1
ATOM 681 N N . ILE A 1 91 ? 9.375 -3.613 -4.437 1.00 85.81 91 ILE A N 1
ATOM 682 C CA . ILE A 1 91 ? 9.068 -4.002 -5.812 1.00 85.81 91 ILE A CA 1
ATOM 683 C C . ILE A 1 91 ? 10.377 -3.916 -6.592 1.00 85.81 91 ILE A C 1
ATOM 685 O O . ILE A 1 91 ? 11.115 -2.940 -6.451 1.00 85.81 91 ILE A O 1
ATOM 689 N N . ARG A 1 92 ? 10.701 -4.952 -7.364 1.00 83.50 92 ARG A N 1
ATOM 690 C CA . ARG A 1 92 ? 11.938 -5.025 -8.147 1.00 83.50 92 ARG A CA 1
ATOM 691 C C . ARG A 1 92 ? 11.597 -5.258 -9.604 1.00 83.50 92 ARG A C 1
ATOM 693 O O . ARG A 1 92 ? 10.773 -6.126 -9.883 1.00 83.50 92 ARG A O 1
ATOM 700 N N . ASP A 1 93 ? 12.274 -4.542 -10.487 1.00 76.50 93 ASP A N 1
ATOM 701 C CA . ASP A 1 93 ? 12.351 -4.951 -11.880 1.00 76.50 93 ASP A CA 1
ATOM 702 C C . ASP A 1 93 ? 13.220 -6.214 -11.959 1.00 76.50 93 ASP A C 1
ATOM 704 O O . ASP A 1 93 ? 14.322 -6.277 -11.403 1.00 76.50 93 ASP A O 1
ATOM 708 N N . THR A 1 94 ? 12.688 -7.260 -12.584 1.00 69.50 94 THR A N 1
ATOM 709 C CA . THR A 1 94 ? 13.418 -8.509 -12.837 1.00 69.50 94 THR A CA 1
ATOM 710 C C . THR A 1 94 ? 14.161 -8.487 -14.170 1.00 69.50 94 THR A C 1
ATOM 712 O O . THR A 1 94 ? 14.873 -9.440 -14.486 1.00 69.50 94 THR A O 1
ATOM 715 N N . THR A 1 95 ? 13.997 -7.424 -14.954 1.00 63.19 95 THR A N 1
ATOM 716 C CA . THR A 1 95 ? 14.598 -7.263 -16.274 1.00 63.19 95 THR A CA 1
ATOM 717 C C . THR A 1 95 ? 16.001 -6.674 -16.139 1.00 63.19 95 THR A C 1
ATOM 719 O O . THR A 1 95 ? 16.201 -5.579 -15.620 1.00 63.19 95 THR A O 1
ATOM 722 N N . CYS A 1 96 ? 17.011 -7.416 -16.597 1.00 56.94 96 CYS A N 1
ATOM 723 C CA . CYS A 1 96 ? 18.378 -6.908 -16.691 1.00 56.94 96 CYS A CA 1
ATOM 724 C C . CYS A 1 96 ? 18.559 -6.180 -18.026 1.00 56.94 96 CYS A C 1
ATOM 726 O O . CYS A 1 96 ? 18.518 -6.810 -19.082 1.00 56.94 96 CYS A O 1
ATOM 728 N N . TRP A 1 97 ? 18.824 -4.876 -17.980 1.00 55.66 97 TRP A N 1
ATOM 729 C CA . TRP A 1 97 ? 19.182 -4.090 -19.160 1.00 55.66 97 TRP A CA 1
ATOM 730 C C . TRP A 1 97 ? 20.691 -4.210 -19.410 1.00 55.66 97 TRP A C 1
ATOM 732 O O . TRP A 1 97 ? 21.484 -3.449 -18.858 1.00 55.66 97 TRP A O 1
ATOM 742 N N . ALA A 1 98 ? 21.108 -5.198 -20.204 1.00 46.22 98 ALA A N 1
ATOM 743 C CA . ALA A 1 98 ? 22.466 -5.215 -20.744 1.00 46.22 98 ALA A CA 1
ATOM 744 C C . ALA A 1 98 ? 22.578 -4.096 -21.793 1.00 46.22 98 ALA A C 1
ATOM 746 O O . ALA A 1 98 ? 21.834 -4.097 -22.771 1.00 46.22 98 ALA A O 1
ATOM 747 N N . GLN A 1 99 ? 23.459 -3.120 -21.565 1.00 50.62 99 GLN A N 1
ATOM 748 C CA . GLN A 1 99 ? 23.885 -2.209 -22.629 1.00 50.62 99 GLN A CA 1
ATOM 749 C C . GLN A 1 99 ? 24.872 -2.965 -23.529 1.00 50.62 99 GLN A C 1
ATOM 751 O O . GLN A 1 99 ? 25.889 -3.446 -23.023 1.00 50.62 99 GLN A O 1
ATOM 756 N N . ASP A 1 100 ? 24.545 -3.082 -24.819 1.00 42.97 100 ASP A N 1
ATOM 757 C CA . ASP A 1 100 ? 25.503 -3.420 -25.886 1.00 42.97 100 ASP A CA 1
ATOM 758 C C . ASP A 1 100 ? 26.449 -2.239 -26.170 1.00 42.97 100 ASP A C 1
ATOM 760 O O . ASP A 1 100 ? 25.970 -1.077 -26.168 1.00 42.97 100 ASP A O 1
#

Secondary structure (DSSP, 8-state):
--SEEEEEESSTTEEEETTTTEEEETTEEEEEE-TTS-EEE---GGGHHHHHHH--S--SS--EEEEEEEEEEE-SSTTSPPEEEEEEEEEE--------

Radius of gyration: 16.31 Å; chains: 1; bounding box: 43×20×48 Å